Protein 1EI8 (pdb70)

Secondary structure (DSSP, 8-state):
--------------------/--------------------/------------------/--------------------/--------------------/--------------------

Sequence (118 aa):
PGPGPGPGPGPGPGPGPGPGPGPGPGPGPGPGPGPGPGPGPGPGPGPGPGPGPGPGPGPGPGPGPGPGPGPGPGPGPGPGPGPGPGPGPGPGPGPGPGPGPGPGPGPGPGPGPGPGPG

Solve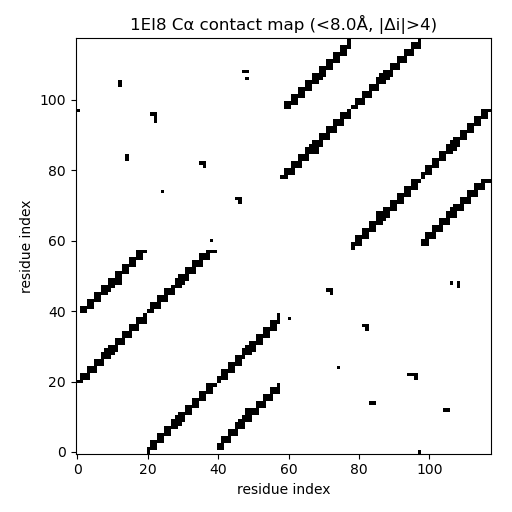nt-accessible surface area: 8769 Å² total

Radius of gyration: 24.08 Å; Cα contacts (8 Å, |Δi|>4): 364; chains: 6; bounding box: 16×36×84 Å

Foldseek 3Di:
DDDDDDDDDDDDDDDDDDDD/DDDDDDDDDDDDDDDDDDDD/DDDDDDDDDDDDDDDDDD/DDDDDDDDDDDDDDDDDDDD/DDDDDDDDDDDDDDDDDDDD/DDDDDDDDDDDDDDDDDDDD

Organism: Drosophila melanogaster (NCBI:txid7227)

B-factor: mean 15.33, std 8.38, range [2.0, 56.34]

Structure (mmCIF, N/CA/C/O backbone):
data_1EI8
#
_entry.id   1EI8
#
_cell.length_a   14.150
_cell.length_b   23.770
_cell.length_c   82.210
_cell.angle_alpha   85.86
_cell.angle_beta   85.54
_cell.angle_gamma   84.34
#
_symmetry.space_group_name_H-M   'P 1'
#
loop_
_entity.id
_entity.type
_entity.pdbx_description
1 polymer 'COLLAGEN-LIKE PEPTIDE (PRO-HYP-GLY)4-PG-(PRO-HYP-GLY)5'
2 water water
#
loop_
_atom_site.group_PDB
_atom_site.id
_atom_site.type_symbol
_atom_site.label_atom_id
_atom_site.label_alt_id
_atom_site.label_comp_id
_atom_site.label_asym_id
_atom_site.label_entity_id
_atom_site.label_seq_id
_atom_site.pdbx_PDB_ins_code
_atom_site.Cartn_x
_atom_site.Cartn_y
_atom_site.Cartn_z
_atom_site.occupancy
_atom_site.B_iso_or_equiv
_atom_site.auth_seq_id
_atom_site.auth_comp_id
_atom_site.auth_asym_id
_atom_site.auth_atom_id
_atom_site.pdbx_PDB_model_num
ATOM 1 N N . PRO A 1 1 ? 4.571 8.743 -40.342 1.00 26.09 1 PRO A N 1
ATOM 2 C CA . PRO A 1 1 ? 5.425 8.265 -39.224 1.00 25.10 1 PRO A CA 1
ATOM 3 C C . PRO A 1 1 ? 4.665 8.174 -37.899 1.00 23.94 1 PRO A C 1
ATOM 4 O O . PRO A 1 1 ? 3.712 8.918 -37.669 1.00 23.87 1 PRO A O 1
ATOM 16 N N . GLY A 1 3 ? 3.609 8.849 -34.231 1.00 17.79 3 GLY A N 1
ATOM 17 C CA . GLY A 1 3 ? 3.759 9.992 -33.352 1.00 14.73 3 GLY A CA 1
ATOM 18 C C . GLY A 1 3 ? 4.671 9.619 -32.199 1.00 12.71 3 GLY A C 1
ATOM 19 O O . GLY A 1 3 ? 5.182 8.506 -32.153 1.00 11.57 3 GLY A O 1
ATOM 20 N N . PRO A 1 4 ? 4.889 10.522 -31.243 1.00 12.89 4 PRO A N 1
ATOM 21 C CA . PRO A 1 4 ? 5.763 10.242 -30.097 1.00 11.79 4 PRO A CA 1
ATOM 22 C C . PRO A 1 4 ? 5.092 9.365 -29.036 1.00 11.11 4 PRO A C 1
ATOM 23 O O . PRO A 1 4 ? 3.877 9.212 -29.039 1.00 12.18 4 PRO A O 1
ATOM 35 N N . GLY A 1 6 ? 3.405 8.231 -25.577 1.00 9.16 6 GLY A N 1
ATOM 36 C CA . GLY A 1 6 ? 2.534 9.046 -24.751 1.00 9.25 6 GLY A CA 1
ATOM 37 C C . GLY A 1 6 ? 3.166 9.285 -23.398 1.00 9.42 6 GLY A C 1
ATOM 38 O O . GLY A 1 6 ? 4.196 8.696 -23.095 1.00 10.64 6 GLY A O 1
ATOM 39 N N . PRO A 1 7 ? 2.578 10.148 -22.559 1.00 10.59 7 PRO A N 1
ATOM 40 C CA . PRO A 1 7 ? 3.142 10.418 -21.233 1.00 10.71 7 PRO A CA 1
ATOM 41 C C . PRO A 1 7 ? 2.998 9.258 -20.241 1.00 11.07 7 PRO A C 1
ATOM 42 O O . PRO A 1 7 ? 2.253 8.307 -20.477 1.00 11.65 7 PRO A O 1
ATOM 54 N N . GLY A 1 9 ? 1.876 6.957 -17.194 1.00 7.36 9 GLY A N 1
ATOM 55 C CA . GLY A 1 9 ? 0.546 6.750 -16.649 1.00 6.62 9 GLY A CA 1
ATOM 56 C C . GLY A 1 9 ? 0.361 7.321 -15.254 1.00 6.83 9 GLY A C 1
ATOM 57 O O . GLY A 1 9 ? 1.255 7.980 -14.738 1.00 5.73 9 GLY A O 1
ATOM 58 N N . PRO A 1 10 ? -0.809 7.102 -14.621 1.00 8.56 10 PRO A N 1
ATOM 59 C CA . PRO A 1 10 ? -1.061 7.620 -13.272 1.00 8.19 10 PRO A CA 1
ATOM 60 C C . PRO A 1 10 ? -0.395 6.815 -12.163 1.00 9.43 10 PRO A C 1
ATOM 61 O O . PRO A 1 10 ? -0.019 5.654 -12.353 1.00 6.31 10 PRO A O 1
ATOM 73 N N . GLY A 1 12 ? 0.328 4.391 -9.288 1.00 12.13 12 GLY A N 1
ATOM 74 C CA . GLY A 1 12 ? -0.303 3.109 -9.070 1.00 11.44 12 GLY A CA 1
ATOM 75 C C . GLY A 1 12 ? -1.263 3.050 -7.905 1.00 13.34 12 GLY A C 1
ATOM 76 O O . GLY A 1 12 ? -1.265 3.923 -7.030 1.00 13.60 12 GLY A O 1
ATOM 77 N N . PRO A 1 13 ? -2.114 2.017 -7.870 1.00 14.20 13 PRO A N 1
ATOM 78 C CA . PRO A 1 13 ? -3.057 1.918 -6.761 1.00 15.69 13 PRO A CA 1
ATOM 79 C C . PRO A 1 13 ? -2.302 1.876 -5.425 1.00 16.66 13 PRO A C 1
ATOM 80 O O . PRO A 1 13 ? -2.042 2.925 -4.833 1.00 20.29 13 PRO A O 1
ATOM 84 N N . GLY A 1 14 ? -1.932 0.686 -4.962 1.00 15.35 14 GLY A N 1
ATOM 85 C CA . GLY A 1 14 ? -1.204 0.587 -3.706 1.00 11.89 14 GLY A CA 1
ATOM 86 C C . GLY A 1 14 ? -2.130 0.294 -2.546 1.00 10.39 14 GLY A C 1
ATOM 87 O O . GLY A 1 14 ? -2.853 1.180 -2.100 1.00 9.81 14 GLY A O 1
ATOM 88 N N . PRO A 1 15 ? -2.116 -0.940 -2.022 1.00 9.69 15 PRO A N 1
ATOM 89 C CA . PRO A 1 15 ? -2.961 -1.371 -0.906 1.00 9.39 15 PRO A CA 1
ATOM 90 C C . PRO A 1 15 ? -2.432 -0.915 0.450 1.00 10.24 15 PRO A C 1
ATOM 91 O O . PRO A 1 15 ? -1.305 -0.416 0.550 1.00 7.59 15 PRO A O 1
ATOM 103 N N . GLY A 1 17 ? -0.827 -0.976 4.187 1.00 13.11 17 GLY A N 1
ATOM 104 C CA . GLY A 1 17 ? 0.347 -1.705 4.633 1.00 11.52 17 GLY A CA 1
ATOM 105 C C . GLY A 1 17 ? -0.066 -2.792 5.609 1.00 10.72 17 GLY A C 1
ATOM 106 O O . GLY A 1 17 ? -1.249 -2.945 5.873 1.00 10.23 17 GLY A O 1
ATOM 107 N N . PRO A 1 18 ? 0.883 -3.566 6.160 1.00 9.79 18 PRO A N 1
ATOM 108 C CA . PRO A 1 18 ? 0.527 -4.625 7.108 1.00 6.87 18 PRO A CA 1
ATOM 109 C C . PRO A 1 18 ? 0.098 -4.054 8.455 1.00 6.24 18 PRO A C 1
ATOM 110 O O . PRO A 1 18 ? 0.364 -2.895 8.753 1.00 7.12 18 PRO A O 1
ATOM 122 N N . GLY A 1 20 ? -0.196 -3.148 12.462 1.00 6.13 20 GLY A N 1
ATOM 123 C CA . GLY A 1 20 ? 0.840 -2.672 13.353 1.00 6.42 20 GLY A CA 1
ATOM 124 C C . GLY A 1 20 ? 1.293 -3.779 14.279 1.00 7.19 20 GLY A C 1
ATOM 125 O O . GLY A 1 20 ? 0.713 -4.875 14.273 1.00 8.52 20 GLY A O 1
ATOM 126 N N . PRO A 1 21 ? 2.326 -3.533 15.091 1.00 6.40 21 PRO A N 1
ATOM 127 C CA . PRO A 1 21 ? 2.797 -4.575 16.004 1.00 7.29 21 PRO A CA 1
ATOM 128 C C . PRO A 1 21 ? 1.906 -4.645 17.236 1.00 4.72 21 PRO A C 1
ATOM 129 O O . PRO A 1 21 ? 1.068 -3.773 17.457 1.00 3.69 21 PRO A O 1
ATOM 141 N N . GLY A 1 23 ? 0.605 -4.205 20.974 1.00 8.62 23 GLY A N 1
ATOM 142 C CA . GLY A 1 23 ? 0.853 -3.081 21.864 1.00 7.51 23 GLY A CA 1
ATOM 143 C C . GLY A 1 23 ? 1.698 -3.420 23.081 1.00 6.80 23 GLY A C 1
ATOM 144 O O . GLY A 1 23 ? 2.224 -4.528 23.193 1.00 4.62 23 GLY A O 1
ATOM 145 N N . PRO A 1 24 ? 1.851 -2.475 24.017 1.00 7.12 24 PRO A N 1
ATOM 146 C CA . PRO A 1 24 ? 2.649 -2.705 25.228 1.00 9.78 24 PRO A CA 1
ATOM 147 C C . PRO A 1 24 ? 1.947 -3.635 26.216 1.00 11.25 24 PRO A C 1
ATOM 148 O O . PRO A 1 24 ? 0.727 -3.799 26.163 1.00 11.27 24 PRO A O 1
ATOM 160 N N . GLY A 1 26 ? 0.054 -5.112 29.378 1.00 18.02 26 GLY A N 1
ATOM 161 C CA . GLY A 1 26 ? -0.991 -4.454 30.139 1.00 21.83 26 GLY A 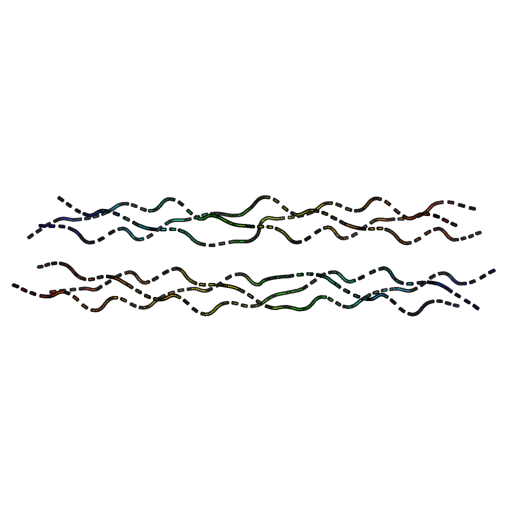CA 1
ATOM 162 C C . GLY A 1 26 ? -0.486 -3.978 31.491 1.00 24.89 26 GLY A C 1
ATOM 163 O O . GLY A 1 26 ? 0.674 -4.213 31.836 1.00 24.80 26 GLY A O 1
ATOM 164 N N . PRO A 1 27 ? -1.329 -3.287 32.276 1.00 27.08 27 PRO A N 1
ATOM 165 C CA . PRO A 1 27 ? -0.918 -2.796 33.596 1.00 28.64 27 PRO A CA 1
ATOM 166 C C . PRO A 1 27 ? -0.799 -3.929 34.607 1.00 30.43 27 PRO A C 1
ATOM 167 O O . PRO A 1 27 ? -1.385 -4.996 34.426 1.00 31.39 27 PRO A O 1
ATOM 179 N N . GLY A 1 29 ? -1.042 -5.543 38.682 1.00 35.68 29 GLY A N 1
ATOM 180 C CA . GLY A 1 29 ? -2.220 -5.892 39.455 1.00 36.38 29 GLY A CA 1
ATOM 181 C C . GLY A 1 29 ? -2.324 -5.093 40.742 1.00 37.07 29 GLY A C 1
ATOM 182 O O . GLY A 1 29 ? -3.311 -4.343 40.901 1.00 37.89 29 GLY A O 1
ATOM 184 N N . PRO B 1 1 ? -0.382 8.311 -37.816 1.00 17.83 31 PRO B N 1
ATOM 185 C CA . PRO B 1 1 ? -0.727 7.276 -36.812 1.00 17.33 31 PRO B CA 1
ATOM 186 C C . PRO B 1 1 ? -0.166 7.651 -35.433 1.00 16.45 31 PRO B C 1
ATOM 187 O O . PRO B 1 1 ? 0.970 8.114 -35.319 1.00 15.64 31 PRO B O 1
ATOM 199 N N . GLY B 1 3 ? 1.476 7.563 -31.640 1.00 13.35 33 GLY B N 1
ATOM 200 C CA . GLY B 1 3 ? 2.676 6.894 -31.162 1.00 11.57 33 GLY B CA 1
ATOM 201 C C . GLY B 1 3 ? 2.287 5.811 -30.175 1.00 10.18 33 GLY B C 1
ATOM 202 O O . GLY B 1 3 ? 1.114 5.687 -29.869 1.00 9.01 33 GLY B O 1
ATOM 203 N N . PRO B 1 4 ? 3.237 5.019 -29.654 1.00 10.44 34 PRO B N 1
ATOM 204 C CA . PRO B 1 4 ? 2.961 3.941 -28.693 1.00 8.68 34 PRO B CA 1
ATOM 205 C C . PRO B 1 4 ? 2.453 4.447 -27.346 1.00 7.62 34 PRO B C 1
ATOM 206 O O . PRO B 1 4 ? 2.600 5.626 -27.035 1.00 8.66 34 PRO B O 1
ATOM 218 N N . GLY B 1 6 ? 2.210 5.198 -23.319 1.00 9.09 36 GLY B N 1
ATOM 219 C CA . GLY B 1 6 ? 3.271 5.666 -22.443 1.00 10.18 36 GLY B CA 1
ATOM 220 C C . GLY B 1 6 ? 3.787 4.577 -21.521 1.00 10.99 36 GLY B C 1
ATOM 221 O O . GLY B 1 6 ? 3.260 3.459 -21.514 1.00 12.56 36 GLY B O 1
ATOM 222 N N . PRO B 1 7 ? 4.821 4.866 -20.717 1.00 11.32 37 PRO B N 1
ATOM 223 C CA . PRO B 1 7 ? 5.345 3.840 -19.815 1.00 9.75 37 PRO B CA 1
ATOM 224 C C . PRO B 1 7 ? 4.450 3.767 -18.589 1.00 7.28 37 PRO B C 1
ATOM 225 O O . PRO B 1 7 ? 3.619 4.641 -18.386 1.00 5.96 37 PRO B O 1
ATOM 237 N N . GLY B 1 9 ? 3.084 4.127 -14.833 1.00 6.46 39 GLY B N 1
ATOM 238 C CA . GLY B 1 9 ? 3.254 5.281 -13.963 1.00 4.35 39 GLY B CA 1
ATOM 239 C C . GLY B 1 9 ? 4.131 5.027 -12.751 1.00 4.95 39 GLY B C 1
ATOM 240 O O . GLY B 1 9 ? 4.650 3.932 -12.587 1.00 2.39 39 GLY B O 1
ATOM 241 N N . PRO B 1 10 ? 4.322 6.031 -11.887 1.00 3.33 40 PRO B N 1
ATOM 242 C CA . PRO B 1 10 ? 5.148 5.897 -10.686 1.00 6.49 40 PRO B CA 1
ATOM 243 C C . PRO B 1 10 ? 4.456 5.033 -9.644 1.00 8.57 40 PRO B C 1
ATOM 244 O O . PRO B 1 10 ? 3.229 4.973 -9.610 1.00 6.75 40 PRO B O 1
ATOM 256 N N . GLY B 1 12 ? 2.570 3.707 -6.511 1.00 12.32 42 GLY B N 1
ATOM 257 C CA . GLY B 1 12 ? 1.562 4.401 -5.725 1.00 14.52 42 GLY B CA 1
ATOM 258 C C . GLY B 1 12 ? 1.482 3.828 -4.315 1.00 15.85 42 GLY B C 1
ATOM 259 O O . GLY B 1 12 ? 0.581 3.047 -4.015 1.00 17.61 42 GLY B O 1
ATOM 260 N N . PRO B 1 13 ? 2.409 4.194 -3.416 1.00 16.16 43 PRO B N 1
ATOM 261 C CA . PRO B 1 13 ? 2.339 3.641 -2.058 1.00 15.24 43 PRO B CA 1
ATOM 262 C C . PRO B 1 13 ? 0.979 3.836 -1.392 1.00 14.85 43 PRO B C 1
ATOM 263 O O . PRO B 1 13 ? 0.403 4.926 -1.423 1.00 15.68 43 PRO B O 1
ATOM 267 N N . GLY B 1 14 ? 0.470 2.766 -0.791 1.00 15.54 44 GLY B N 1
ATOM 268 C CA . GLY B 1 14 ? -0.824 2.821 -0.136 1.00 13.79 44 GLY B CA 1
ATOM 269 C C . GLY B 1 14 ? -0.829 3.539 1.196 1.00 14.17 44 GLY B C 1
ATOM 270 O O . GLY B 1 14 ? 0.154 4.187 1.567 1.00 13.83 44 GLY B O 1
ATOM 271 N N . PRO B 1 15 ? -1.945 3.452 1.943 1.00 14.29 45 PRO B N 1
ATOM 272 C CA . PRO B 1 15 ? -2.043 4.110 3.245 1.00 14.28 45 PRO B CA 1
ATOM 273 C C . PRO B 1 15 ? -1.523 3.205 4.346 1.00 13.02 45 PRO B C 1
ATOM 274 O O . PRO B 1 15 ? -1.273 2.015 4.123 1.00 12.27 45 PRO B O 1
ATOM 286 N N . GLY B 1 17 ? -1.356 0.683 7.338 1.00 9.26 47 GLY B N 1
ATOM 287 C CA . GLY B 1 17 ? -2.227 -0.444 7.615 1.00 6.86 47 GLY B CA 1
ATOM 288 C C . GLY B 1 17 ? -2.954 -0.291 8.949 1.00 6.39 47 GLY B C 1
ATOM 289 O O . GLY B 1 17 ? -2.834 0.743 9.607 1.00 4.00 47 GLY B O 1
ATOM 290 N N . PRO B 1 18 ? -3.718 -1.311 9.372 1.00 6.40 48 PRO B N 1
ATOM 291 C CA . PRO B 1 18 ? -4.482 -1.325 10.622 1.00 6.56 48 PRO B CA 1
ATOM 292 C C . PRO B 1 18 ? -3.613 -1.322 11.883 1.00 8.44 48 PRO B C 1
ATOM 293 O O . PRO B 1 18 ? -2.523 -1.888 11.886 1.00 8.89 48 PRO B O 1
ATOM 305 N N . GLY B 1 20 ? -1.944 -2.276 15.389 1.00 6.79 50 GLY B N 1
ATOM 306 C CA . GLY B 1 20 ? -1.583 -3.616 15.803 1.00 7.17 50 GLY B CA 1
ATOM 307 C C . GLY B 1 20 ? -2.584 -4.123 16.830 1.00 7.48 50 GLY B C 1
ATOM 308 O O . GLY B 1 20 ? -3.393 -3.347 17.337 1.00 7.91 50 GLY B O 1
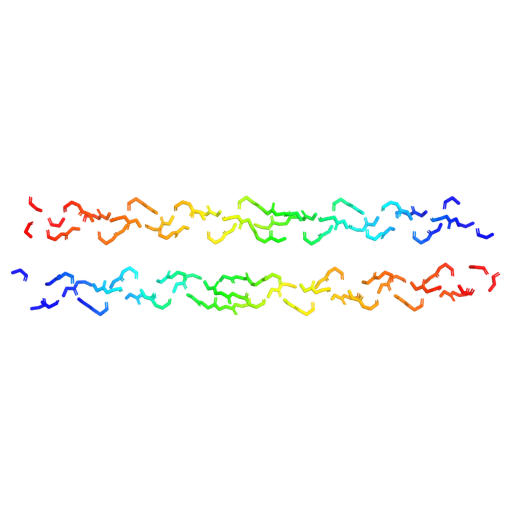ATOM 309 N N . PRO B 1 21 ? -2.569 -5.426 17.145 1.00 7.70 51 PRO B N 1
ATOM 310 C CA . PRO B 1 21 ? -3.485 -6.024 18.124 1.00 8.15 51 PRO B CA 1
ATOM 311 C C . PRO B 1 21 ? -3.121 -5.541 19.525 1.00 9.16 51 PRO B C 1
ATOM 312 O O . PRO B 1 21 ? -2.108 -4.864 19.699 1.00 8.76 51 PRO B O 1
ATOM 324 N N . GLY B 1 23 ? -1.574 -5.469 23.194 1.00 10.54 53 GLY B N 1
ATOM 325 C CA . GLY B 1 23 ? -0.342 -6.084 23.667 1.00 9.44 53 GLY B CA 1
ATOM 326 C C . GLY B 1 23 ? -0.629 -7.191 24.667 1.00 11.95 53 GLY B C 1
ATOM 327 O O . GLY B 1 23 ? -1.788 -7.490 24.939 1.00 10.98 53 GLY B O 1
ATOM 328 N N . PRO B 1 24 ? 0.410 -7.826 25.234 1.00 12.65 54 PRO B N 1
ATOM 329 C CA . PRO B 1 24 ? 0.220 -8.902 26.208 1.00 12.18 54 PRO B CA 1
ATOM 330 C C . PRO B 1 24 ? -0.383 -8.364 27.509 1.00 11.16 54 PRO B C 1
ATOM 331 O O . PRO B 1 24 ? -0.257 -7.180 27.815 1.00 10.90 54 PRO B O 1
ATOM 343 N N . GLY B 1 26 ? -0.823 -7.587 31.474 1.00 14.30 56 GLY B N 1
ATOM 344 C CA . GLY B 1 26 ? 0.095 -7.284 32.557 1.00 18.58 56 GLY B CA 1
ATOM 345 C C . GLY B 1 26 ? 0.565 -8.435 33.429 1.00 20.67 56 GLY B C 1
ATOM 346 O O . GLY B 1 26 ? 0.085 -9.559 33.306 1.00 21.11 56 GLY B O 1
ATOM 347 N N . PRO B 1 27 ? 1.527 -8.173 34.330 1.00 24.07 57 PRO B N 1
ATOM 348 C CA . PRO B 1 27 ? 2.075 -9.181 35.241 1.00 25.69 57 PRO B CA 1
ATOM 349 C C . PRO B 1 27 ? 1.145 -9.355 36.440 1.00 27.18 57 PRO B C 1
ATOM 350 O O . PRO B 1 27 ? 0.427 -8.429 36.804 1.00 27.17 57 PRO B O 1
ATOM 362 N N . GLY B 1 29 ? 1.907 -9.579 39.522 1.00 34.88 59 GLY B N 1
ATOM 363 C CA . GLY B 1 29 ? 2.349 -8.660 40.552 1.00 36.32 59 GLY B CA 1
ATOM 364 C C . GLY B 1 29 ? 2.001 -7.244 40.142 1.00 37.10 59 GLY B C 1
ATOM 365 O O . GLY B 1 29 ? 2.903 -6.515 39.669 1.00 37.03 59 GLY B O 1
ATOM 367 N N . PRO C 1 1 ? 0.435 11.819 -33.907 1.00 19.02 61 PRO C N 1
ATOM 368 C CA . PRO C 1 1 ? 0.125 12.473 -32.613 1.00 17.79 61 PRO C CA 1
ATOM 369 C C . PRO C 1 1 ? 0.575 11.588 -31.460 1.00 16.83 61 PRO C C 1
ATOM 370 O O . PRO C 1 1 ? 0.695 10.373 -31.616 1.00 15.20 61 PRO C O 1
ATOM 382 N N . GLY C 1 3 ? 0.871 9.112 -28.473 1.00 13.08 63 GLY C N 1
ATOM 383 C CA . GLY C 1 3 ? 0.055 7.952 -28.163 1.00 11.31 63 GLY C CA 1
ATOM 384 C C . GLY C 1 3 ? -0.643 8.110 -26.821 1.00 9.33 63 GLY C C 1
ATOM 385 O O . GLY C 1 3 ? -0.477 9.128 -26.161 1.00 8.69 63 GLY C O 1
ATOM 386 N N . PRO C 1 4 ? -1.437 7.117 -26.392 1.00 7.92 64 PRO C N 1
ATOM 387 C CA . PRO C 1 4 ? -2.169 7.143 -25.122 1.00 7.85 64 PRO C CA 1
ATOM 388 C C . PRO C 1 4 ? -1.245 7.127 -23.897 1.00 8.42 64 PRO C C 1
ATOM 389 O O . PRO C 1 4 ? -0.143 6.598 -23.966 1.00 9.87 64 PRO C O 1
ATOM 401 N N . GLY C 1 6 ? 0.489 6.099 -20.376 1.00 8.74 66 GLY C N 1
ATOM 402 C CA . GLY C 1 6 ? 0.841 4.757 -19.955 1.00 8.18 66 GLY C CA 1
ATOM 403 C C . GLY C 1 6 ? -0.176 4.265 -18.943 1.00 9.04 66 GLY C C 1
ATOM 404 O O . GLY C 1 6 ? -1.000 5.052 -18.480 1.00 9.82 66 GLY C O 1
ATOM 405 N N . PRO C 1 7 ? -0.163 2.971 -18.589 1.00 8.67 67 PRO C N 1
ATOM 406 C CA . PRO C 1 7 ? -1.11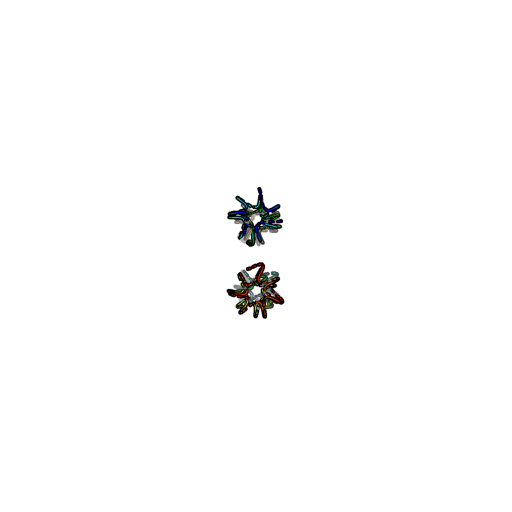1 2.414 -17.613 1.00 8.67 67 PRO C CA 1
ATOM 407 C C . PRO C 1 7 ? -0.733 2.841 -16.186 1.00 9.27 67 PRO C C 1
ATOM 408 O O . PRO C 1 7 ? 0.248 3.557 -16.002 1.00 9.41 67 PRO C O 1
ATOM 420 N N . GLY C 1 9 ? 0.942 2.924 -12.576 1.00 10.34 69 GLY C N 1
ATOM 421 C CA . GLY C 1 9 ? 2.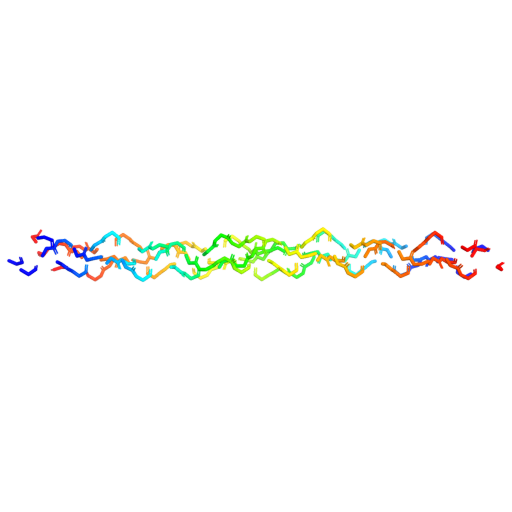205 2.382 -12.108 1.00 10.43 69 GLY C CA 1
ATOM 422 C C . GLY C 1 9 ? 2.019 1.299 -11.059 1.00 11.07 69 GLY C C 1
ATOM 423 O O . GLY C 1 9 ? 0.893 0.900 -10.785 1.00 9.22 69 GLY C O 1
ATOM 424 N N . PRO C 1 10 ? 3.115 0.805 -10.450 1.00 12.32 70 PRO C N 1
ATOM 425 C CA . PRO C 1 10 ? 3.075 -0.243 -9.422 1.00 12.37 70 PRO C CA 1
ATOM 426 C C . PRO C 1 10 ? 2.327 0.169 -8.149 1.00 12.98 70 PRO C C 1
ATOM 427 O O . PRO C 1 10 ? 2.279 1.343 -7.807 1.00 13.43 70 PRO C O 1
ATOM 439 N N . GLY C 1 12 ? 2.778 -0.352 -4.555 1.00 13.98 72 GLY C N 1
ATOM 440 C CA . GLY C 1 12 ? 3.532 -0.796 -3.393 1.00 13.37 72 GLY C CA 1
ATOM 441 C C . GLY C 1 12 ? 2.727 -0.694 -2.104 1.00 12.22 72 GLY C C 1
ATOM 442 O O . GLY C 1 12 ? 1.986 0.269 -1.927 1.00 12.71 72 GLY C O 1
ATOM 443 N N . PRO C 1 13 ? 2.826 -1.673 -1.192 1.00 11.88 73 PRO C N 1
ATOM 444 C CA . PRO C 1 13 ? 2.067 -1.596 0.061 1.00 10.88 73 PRO C CA 1
ATOM 445 C C . PRO C 1 13 ? 2.335 -0.333 0.877 1.00 10.34 73 PRO C C 1
ATOM 446 O O . PRO C 1 13 ? 3.441 0.207 0.854 1.00 8.48 73 PRO C O 1
ATOM 450 N N . GLY C 1 14 ? 1.309 0.135 1.591 1.00 8.34 74 GLY C N 1
ATOM 451 C CA . GLY C 1 14 ? 1.453 1.328 2.401 1.00 7.56 74 GLY C CA 1
ATOM 452 C C . GLY C 1 14 ? 2.307 1.016 3.614 1.00 7.78 74 GLY C C 1
ATOM 453 O O . GLY C 1 14 ? 2.772 -0.112 3.757 1.00 8.51 74 GLY C O 1
ATOM 454 N N . PRO C 1 15 ? 2.533 1.996 4.503 1.00 7.85 75 PRO C N 1
ATOM 455 C CA . PRO C 1 15 ? 3.334 1.866 5.730 1.00 7.78 75 PRO C CA 1
ATOM 456 C C . PRO C 1 15 ? 2.691 0.986 6.802 1.00 8.90 75 PRO C C 1
ATOM 457 O O . PRO C 1 15 ? 1.464 0.868 6.871 1.00 9.19 75 PRO C O 1
ATOM 469 N N . GLY C 1 17 ? 1.019 -0.279 10.174 1.00 5.45 77 GLY C N 1
ATOM 470 C CA . GLY C 1 17 ? 0.126 0.486 11.018 1.00 5.42 77 GLY C CA 1
ATOM 471 C C . GLY C 1 17 ? 0.778 0.722 12.366 1.00 6.15 77 GLY C C 1
ATOM 472 O O . GLY C 1 17 ? 1.777 0.079 12.680 1.00 5.66 77 GLY C O 1
ATOM 473 N N . PRO C 1 18 ? 0.239 1.642 13.183 1.00 8.36 78 PRO C N 1
ATOM 474 C CA . PRO C 1 18 ? 0.769 1.969 14.515 1.00 9.25 78 PRO C CA 1
ATOM 475 C C . PRO C 1 18 ? 0.685 0.837 15.530 1.00 10.63 78 PRO C C 1
ATOM 476 O O . PRO C 1 18 ? -0.020 -0.145 15.321 1.00 12.12 78 PRO C O 1
ATOM 488 N N . GLY C 1 20 ? -0.394 -1.488 18.550 1.00 9.81 80 GLY C N 1
ATOM 489 C CA . GLY C 1 20 ? -1.701 -1.734 19.125 1.00 9.88 80 GLY C CA 1
ATOM 490 C C . GLY C 1 20 ? -1.846 -1.157 20.520 1.00 11.40 80 GLY C C 1
ATOM 491 O O . GLY C 1 20 ? -0.889 -0.612 21.077 1.00 10.34 80 GLY C O 1
ATOM 492 N N . PRO C 1 21 ? -3.043 -1.263 21.120 1.00 12.23 81 PRO C N 1
ATOM 493 C CA . PRO C 1 21 ? -3.283 -0.737 22.463 1.00 11.99 81 PRO C CA 1
ATOM 494 C C . PRO C 1 21 ? -2.677 -1.602 23.561 1.00 12.57 81 PRO C C 1
ATOM 495 O O . PRO C 1 21 ? -2.271 -2.746 23.319 1.00 10.98 81 PRO C O 1
ATOM 507 N N . GLY C 1 23 ? -2.116 -4.107 26.619 1.00 12.06 83 GLY C N 1
ATOM 508 C CA . GLY C 1 23 ? -2.747 -5.393 26.840 1.00 14.43 83 GLY C CA 1
ATOM 509 C C . GLY C 1 23 ? -3.718 -5.351 28.004 1.00 15.36 83 GLY C C 1
ATOM 510 O O . GLY C 1 23 ? -3.744 -4.376 28.755 1.00 14.03 83 GLY C O 1
ATOM 511 N N . PRO C 1 24 ? -4.544 -6.392 28.178 1.00 16.82 84 PRO C N 1
ATOM 512 C CA . PRO C 1 24 ? -5.498 -6.393 29.287 1.00 19.34 84 PRO C CA 1
ATOM 513 C C . PRO C 1 24 ? -4.801 -6.515 30.638 1.00 21.37 84 PRO C C 1
ATOM 514 O O . PRO C 1 24 ? -3.743 -7.130 30.741 1.00 21.82 84 PRO C O 1
ATOM 526 N N . GLY C 1 26 ? -3.404 -7.348 34.445 1.00 22.70 86 GLY C N 1
ATOM 527 C CA . GLY C 1 26 ? -2.889 -8.597 34.970 1.00 22.72 86 GLY C CA 1
ATOM 528 C C . GLY C 1 26 ? -3.468 -8.887 36.342 1.00 22.15 86 GLY C C 1
ATOM 529 O O . GLY C 1 26 ? -3.943 -7.977 37.023 1.00 22.39 86 GLY C O 1
ATOM 530 N N . PRO D 1 1 ? 1.220 -17.491 41.520 1.00 19.13 91 PRO D N 1
ATOM 531 C CA . PRO D 1 1 ? 0.564 -17.028 40.286 1.00 19.44 91 PRO D CA 1
ATOM 532 C C . PRO D 1 1 ? 1.289 -17.539 39.044 1.00 19.93 91 PRO D C 1
ATOM 533 O O . PRO D 1 1 ? 2.418 -18.030 39.130 1.00 19.15 91 PRO D O 1
ATOM 545 N N . GLY D 1 3 ? 3.181 -17.574 35.214 1.00 18.49 93 GLY D N 1
ATOM 546 C CA . GLY D 1 3 ? 4.364 -16.876 34.740 1.00 15.75 93 GLY D CA 1
ATOM 547 C C . GLY D 1 3 ? 4.121 -15.745 33.759 1.00 14.37 93 GLY D C 1
ATOM 548 O O . GLY D 1 3 ? 2.982 -15.470 33.391 1.00 13.79 93 GLY D O 1
ATOM 549 N N . PRO D 1 4 ? 5.189 -15.052 33.328 1.00 14.78 94 PRO D N 1
ATOM 550 C CA . PRO D 1 4 ? 5.030 -13.951 32.381 1.00 13.50 94 PRO D CA 1
ATOM 551 C C . PRO D 1 4 ? 4.584 -14.500 31.038 1.00 12.47 94 PRO D C 1
ATOM 552 O O . PRO D 1 4 ? 4.729 -15.692 30.780 1.00 11.61 94 PRO D O 1
ATOM 564 N N . GLY D 1 6 ? 4.612 -15.313 27.037 1.00 10.48 96 GLY D N 1
ATOM 565 C CA . GLY D 1 6 ? 5.771 -15.783 26.293 1.00 8.77 96 GLY D CA 1
ATOM 566 C C . GLY D 1 6 ? 6.294 -14.729 25.325 1.00 8.00 96 GLY D C 1
ATOM 567 O O . GLY D 1 6 ? 5.743 -13.632 25.261 1.00 6.17 96 GLY D O 1
ATOM 568 N N . PRO D 1 7 ? 7.363 -15.019 24.561 1.00 7.92 97 PRO D N 1
ATOM 569 C CA . PRO D 1 7 ? 7.903 -14.039 23.610 1.00 8.63 97 PRO D CA 1
ATOM 570 C C . PRO D 1 7 ? 7.007 -13.949 22.384 1.00 9.39 97 PRO D C 1
ATOM 571 O O . PRO D 1 7 ? 6.175 -14.835 22.170 1.00 7.44 97 PRO D O 1
ATOM 583 N N . GLY D 1 9 ? 5.581 -14.228 18.614 1.00 6.33 99 GLY D N 1
ATOM 584 C CA . GLY D 1 9 ? 5.697 -15.350 17.704 1.00 3.98 99 GLY D CA 1
ATOM 585 C C . GLY D 1 9 ? 6.610 -15.050 16.529 1.00 4.35 99 GLY D C 1
ATOM 586 O O . GLY D 1 9 ? 7.114 -13.940 16.422 1.00 2.00 99 GLY D O 1
ATOM 587 N N . PRO D 1 10 ? 6.828 -16.019 15.625 1.00 5.77 100 PRO D N 1
ATOM 588 C CA . PRO D 1 10 ? 7.687 -15.867 14.447 1.00 7.84 100 PRO D CA 1
ATOM 589 C C . PRO D 1 10 ? 7.095 -14.952 13.385 1.00 9.46 100 PRO D C 1
ATOM 590 O O . PRO D 1 10 ? 5.884 -14.789 13.309 1.00 11.19 100 PRO D O 1
ATOM 602 N N . GLY D 1 12 ? 5.315 -13.558 10.284 1.00 14.49 102 GLY D N 1
ATOM 603 C CA . GLY D 1 12 ? 4.275 -14.218 9.512 1.00 17.52 102 GLY D CA 1
ATOM 604 C C . GLY D 1 12 ? 4.753 -14.804 8.199 1.00 19.35 102 GLY D C 1
ATOM 605 O O . GLY D 1 12 ? 5.951 -14.857 7.943 1.00 21.27 102 GLY D O 1
ATOM 606 N N . PRO D 1 13 ? 3.837 -15.269 7.341 1.00 20.74 103 PRO D N 1
ATOM 607 C CA . PRO D 1 13 ? 4.259 -15.841 6.061 1.00 21.23 103 PRO D CA 1
ATOM 608 C C . PRO D 1 13 ? 4.675 -14.747 5.089 1.00 22.25 103 PRO D C 1
ATOM 609 O O . PRO D 1 13 ? 4.137 -13.643 5.121 1.00 23.77 103 PRO D O 1
ATOM 613 N N . GLY D 1 14 ? 5.647 -15.050 4.236 1.00 21.91 104 GLY D N 1
ATOM 614 C CA . GLY D 1 14 ? 6.102 -14.066 3.276 1.00 22.26 104 GLY D CA 1
ATOM 615 C C . GLY D 1 14 ? 5.689 -14.422 1.863 1.00 22.13 104 GLY D C 1
ATOM 616 O O . GLY D 1 14 ? 6.462 -15.039 1.137 1.00 23.77 104 GLY D O 1
ATOM 617 N N . PRO D 1 15 ? 4.465 -14.067 1.444 1.00 21.69 105 PRO D N 1
ATOM 618 C CA . PRO D 1 15 ? 4.022 -14.385 0.082 1.00 21.05 105 PRO D CA 1
ATOM 619 C C . PRO D 1 15 ? 4.655 -13.446 -0.947 1.00 18.69 105 PRO D C 1
ATOM 620 O O . PRO D 1 15 ? 4.770 -12.242 -0.711 1.00 18.18 105 PRO D O 1
ATOM 632 N N . GLY D 1 17 ? 5.362 -10.917 -3.896 1.00 14.22 107 GLY D N 1
ATOM 633 C CA . GLY D 1 17 ? 4.568 -9.782 -4.315 1.00 13.68 107 GLY D CA 1
ATOM 634 C C . GLY D 1 17 ? 3.873 -10.003 -5.643 1.00 12.55 107 GLY D C 1
ATOM 635 O O . GLY D 1 17 ? 4.020 -11.050 -6.274 1.00 12.29 107 GLY D O 1
ATOM 636 N N . PRO D 1 18 ? 3.075 -9.028 -6.083 1.00 12.06 108 PRO D N 1
ATOM 637 C CA . PRO D 1 18 ? 2.383 -9.185 -7.360 1.00 11.64 108 PRO D CA 1
ATOM 638 C C . PRO D 1 18 ? 3.354 -8.960 -8.526 1.00 11.13 108 PRO D C 1
ATOM 639 O O . PRO D 1 18 ? 4.453 -8.435 -8.338 1.00 10.82 108 PRO D O 1
ATOM 651 N N . GLY D 1 20 ? 5.201 -7.463 -11.900 1.00 7.84 110 GLY D N 1
ATOM 652 C CA . GLY D 1 20 ? 5.563 -6.092 -12.180 1.00 7.24 110 GLY D CA 1
ATOM 653 C C . GLY D 1 20 ? 4.665 -5.540 -13.266 1.00 5.30 110 GLY D C 1
ATOM 654 O O . GLY D 1 20 ? 3.889 -6.280 -13.853 1.00 6.64 110 GLY D O 1
ATOM 655 N N . PRO D 1 21 ? 4.726 -4.237 -13.539 1.00 5.76 111 PRO D N 1
ATOM 656 C CA . PRO D 1 21 ? 3.861 -3.709 -14.592 1.00 6.22 111 PRO D CA 1
ATOM 657 C C . PRO D 1 21 ? 4.320 -4.217 -15.968 1.00 6.24 111 PRO D C 1
ATOM 658 O O . PRO D 1 21 ? 5.359 -4.878 -16.087 1.00 6.66 111 PRO D O 1
ATOM 670 N N . GLY D 1 23 ? 5.853 -4.463 -19.794 1.00 2.90 113 GLY D N 1
ATOM 671 C CA . GLY D 1 23 ? 7.095 -3.961 -20.351 1.00 7.84 113 GLY D CA 1
ATOM 672 C C . GLY D 1 23 ? 6.884 -2.762 -21.250 1.00 8.73 113 GLY D C 1
ATOM 673 O O . GLY D 1 23 ? 5.757 -2.307 -21.419 1.00 9.52 113 GLY D O 1
ATOM 674 N N . PRO D 1 24 ? 7.953 -2.199 -21.822 1.00 10.91 114 PRO D N 1
ATOM 675 C CA . PRO D 1 24 ? 7.687 -1.048 -22.683 1.00 12.00 114 PRO D CA 1
ATOM 676 C C . PRO D 1 24 ? 7.277 -1.496 -24.080 1.00 10.59 114 PRO D C 1
ATOM 677 O O . PRO D 1 24 ? 7.404 -2.673 -24.424 1.00 12.47 114 PRO D O 1
ATOM 689 N N . GLY D 1 26 ? 7.232 -2.302 -28.025 1.00 12.52 116 GLY D N 1
ATOM 690 C CA . GLY D 1 26 ? 8.298 -2.862 -28.828 1.00 14.23 116 GLY D CA 1
ATOM 691 C C . GLY D 1 26 ? 8.982 -1.817 -29.685 1.00 15.74 116 GLY D C 1
ATOM 692 O O . GLY D 1 26 ? 8.544 -0.668 -29.738 1.00 14.18 116 GLY D O 1
ATOM 693 N N . PRO D 1 27 ? 10.077 -2.183 -30.360 1.00 16.48 117 PRO D N 1
ATOM 694 C CA . PRO D 1 27 ? 10.778 -1.216 -31.205 1.00 17.33 117 PRO D CA 1
ATOM 695 C C . PRO D 1 27 ? 9.921 -0.912 -32.429 1.00 18.21 117 PRO D C 1
ATOM 696 O O . PRO D 1 27 ? 9.045 -1.701 -32.782 1.00 17.84 117 PRO D O 1
ATOM 708 N N . GLY D 1 29 ? 8.469 -0.620 -36.184 1.00 19.73 119 GLY D N 1
ATOM 709 C CA . GLY D 1 29 ? 8.486 -1.669 -37.185 1.00 19.69 119 GLY D CA 1
ATOM 710 C C . GLY D 1 29 ? 9.351 -1.292 -38.374 1.00 22.13 119 GLY D C 1
ATOM 711 O O . GLY D 1 29 ? 9.894 -0.168 -38.379 1.00 21.52 119 GLY D O 1
ATOM 713 N N . PRO E 1 1 ? 2.619 -23.193 37.006 1.00 25.88 121 PRO E N 1
ATOM 714 C CA . PRO E 1 1 ? 1.907 -23.049 35.717 1.00 25.19 121 PRO E CA 1
ATOM 715 C C . PRO E 1 1 ? 2.528 -21.986 34.814 1.00 24.24 121 PRO E C 1
ATOM 716 O O . PRO E 1 1 ? 2.594 -20.808 35.177 1.00 23.77 121 PRO E O 1
ATOM 728 N N . GLY E 1 3 ? 3.184 -19.200 31.878 1.00 14.57 123 GLY E N 1
ATOM 729 C CA . GLY E 1 3 ? 2.354 -18.051 31.574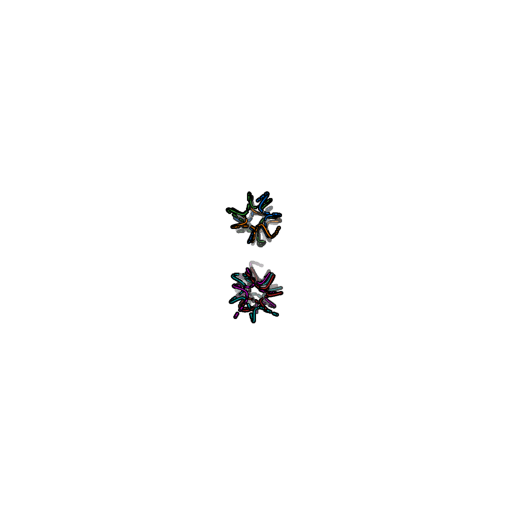 1.00 11.75 123 GLY E CA 1
ATOM 730 C C . GLY E 1 3 ? 1.644 -18.191 30.242 1.00 10.22 123 GLY E C 1
ATOM 731 O O . GLY E 1 3 ? 1.784 -19.209 29.566 1.00 8.57 123 GLY E O 1
ATOM 732 N N . PRO E 1 4 ? 0.858 -17.182 29.842 1.00 10.46 124 PRO E N 1
ATOM 733 C CA . PRO E 1 4 ? 0.123 -17.202 28.570 1.00 9.09 124 PRO E CA 1
ATOM 734 C C . PRO E 1 4 ? 1.054 -17.136 27.362 1.00 11.03 124 PRO E C 1
ATOM 735 O O . PRO E 1 4 ? 2.142 -16.559 27.439 1.00 10.57 124 PRO E O 1
ATOM 747 N N . GLY E 1 6 ? 2.839 -16.002 23.891 1.00 12.30 126 GLY E N 1
ATOM 748 C CA . GLY E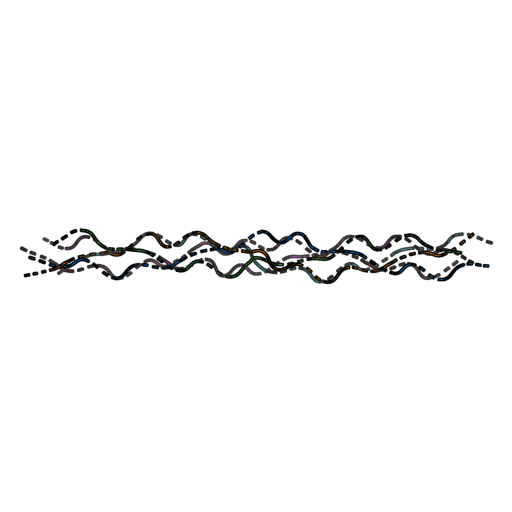 1 6 ? 3.212 -14.632 23.593 1.00 11.22 126 GLY E CA 1
ATOM 749 C C . GLY E 1 6 ? 2.305 -14.072 22.517 1.00 9.53 126 GLY E C 1
ATOM 750 O O . GLY E 1 6 ? 1.563 -14.827 21.901 1.00 10.53 126 GLY E O 1
ATOM 751 N N . PRO E 1 7 ? 2.314 -12.753 22.279 1.00 8.32 127 PRO E N 1
ATOM 752 C CA . PRO E 1 7 ? 1.446 -12.206 21.233 1.00 8.16 127 PRO E CA 1
ATOM 753 C C . PRO E 1 7 ? 1.943 -12.696 19.868 1.00 7.89 127 PRO E C 1
ATOM 754 O O . PRO E 1 7 ? 3.003 -13.319 19.783 1.00 7.08 127 PRO E O 1
ATOM 766 N N . GLY E 1 9 ? 3.427 -12.811 15.924 1.00 7.28 129 GLY E N 1
ATOM 767 C CA . GLY E 1 9 ? 4.675 -12.302 15.384 1.00 10.81 129 GLY E CA 1
ATOM 768 C C . GLY E 1 9 ? 4.546 -11.081 14.492 1.00 12.01 129 GLY E C 1
ATOM 769 O O . GLY E 1 9 ? 3.460 -10.533 14.333 1.00 14.46 129 GLY E O 1
ATOM 770 N N . PRO E 1 10 ? 5.658 -10.611 13.909 1.00 13.75 130 PRO E N 1
ATOM 771 C CA . PRO E 1 10 ? 5.599 -9.436 13.032 1.00 14.00 130 PRO E CA 1
ATOM 772 C C . PRO E 1 10 ? 5.016 -9.849 11.685 1.00 13.61 130 PRO E C 1
ATOM 773 O O . PRO E 1 10 ? 4.944 -11.041 11.383 1.00 13.36 130 PRO E O 1
ATOM 785 N N . GLY E 1 12 ? 4.679 -10.726 7.795 1.00 17.74 132 GLY E N 1
ATOM 786 C CA . GLY E 1 12 ? 5.642 -11.460 6.998 1.00 18.41 132 GLY E CA 1
ATOM 787 C C . GLY E 1 12 ? 6.545 -10.629 6.106 1.00 20.07 132 GLY E C 1
ATOM 788 O O . GLY E 1 12 ? 6.189 -9.525 5.692 1.00 19.85 132 GLY E O 1
ATOM 789 N N . PRO E 1 13 ? 7.751 -11.136 5.813 1.00 20.61 133 PRO E N 1
ATOM 790 C CA . PRO E 1 13 ? 8.692 -10.417 4.953 1.00 21.04 133 PRO E CA 1
ATOM 791 C C . PRO E 1 13 ? 8.606 -10.999 3.547 1.00 20.26 133 PRO E C 1
ATOM 792 O O . PRO E 1 13 ? 9.480 -11.755 3.130 1.00 21.43 133 PRO E O 1
ATOM 796 N N . GLY E 1 14 ? 7.538 -10.647 2.832 1.00 20.37 134 GLY E N 1
ATOM 797 C CA . GLY E 1 14 ? 7.331 -11.143 1.478 1.00 18.77 134 GLY E CA 1
ATOM 798 C C . GLY E 1 14 ? 8.360 -10.696 0.449 1.00 17.81 134 GLY E C 1
ATOM 799 O O . GLY E 1 14 ? 8.797 -9.546 0.482 1.00 18.02 134 GLY E O 1
ATOM 800 N N . PRO E 1 15 ? 8.770 -11.591 -0.473 1.00 15.92 135 PRO E N 1
ATOM 801 C CA . PRO E 1 15 ? 9.747 -11.359 -1.546 1.00 15.52 135 PRO E CA 1
ATOM 802 C C . PRO E 1 15 ? 9.133 -10.631 -2.741 1.00 15.62 135 PRO E C 1
ATOM 803 O O . PRO E 1 15 ? 7.907 -10.502 -2.842 1.00 15.91 135 PRO E O 1
ATOM 815 N N . GLY E 1 17 ? 7.775 -9.903 -6.493 1.00 9.06 137 GLY E N 1
ATOM 816 C CA . GLY E 1 17 ? 7.040 -10.758 -7.402 1.00 10.67 137 GLY E CA 1
ATOM 817 C C . GLY E 1 17 ? 7.799 -10.946 -8.702 1.00 10.41 137 GLY E C 1
ATOM 818 O O . GLY E 1 17 ? 8.938 -10.496 -8.830 1.00 12.78 137 GLY E O 1
ATOM 819 N N . PRO E 1 18 ? 7.188 -11.610 -9.692 1.00 10.14 138 PRO E N 1
ATOM 820 C CA . PRO E 1 18 ? 7.797 -11.867 -11.000 1.00 9.50 138 PRO E CA 1
ATOM 821 C C . PRO E 1 18 ? 7.814 -10.657 -11.926 1.00 8.71 138 PRO E C 1
ATOM 822 O O . PRO E 1 18 ? 7.196 -9.635 -11.642 1.00 7.36 138 PRO E O 1
ATOM 834 N N . GLY E 1 20 ? 6.765 -8.375 -14.967 1.00 8.08 140 GLY E N 1
ATOM 835 C CA . GLY E 1 20 ? 5.443 -8.201 -15.550 1.00 7.90 140 GLY E CA 1
ATOM 836 C C . GLY E 1 20 ? 5.277 -8.690 -16.983 1.00 8.30 140 GLY E C 1
ATOM 837 O O . GLY E 1 20 ? 6.215 -9.228 -17.575 1.00 8.79 140 GLY E O 1
ATOM 838 N N . PRO E 1 21 ? 4.075 -8.526 -17.564 1.00 7.90 141 PRO E N 1
ATOM 839 C CA . PRO E 1 21 ? 3.767 -8.950 -18.938 1.00 7.69 141 PRO E CA 1
ATOM 840 C C . PRO E 1 21 ? 4.593 -8.246 -20.012 1.00 9.61 141 PRO E C 1
ATOM 841 O O . PRO E 1 21 ? 5.128 -7.159 -19.789 1.00 6.26 141 PRO E O 1
ATOM 853 N N . GLY E 1 23 ? 5.577 -5.971 -23.133 1.00 8.24 143 GLY E N 1
ATOM 854 C CA . GLY E 1 23 ? 4.994 -4.674 -23.451 1.00 8.90 143 GLY E CA 1
ATOM 855 C C . GLY E 1 23 ? 4.146 -4.716 -24.714 1.00 8.45 143 GLY E C 1
ATOM 856 O O . GLY E 1 23 ? 4.107 -5.745 -25.384 1.00 6.81 143 GLY E O 1
ATOM 857 N N . PRO E 1 24 ? 3.434 -3.624 -25.046 1.00 8.84 144 PRO E N 1
ATOM 858 C CA . PRO E 1 24 ? 2.580 -3.526 -26.238 1.00 11.31 144 PRO E CA 1
ATOM 859 C C . PRO E 1 24 ? 3.435 -3.572 -27.503 1.00 13.17 144 PRO E C 1
ATOM 860 O O . PRO E 1 24 ? 4.657 -3.436 -27.436 1.00 13.57 144 PRO E O 1
ATOM 872 N N . GLY E 1 26 ? 5.264 -2.455 -30.996 1.00 18.40 146 GLY E N 1
ATOM 873 C CA . GLY E 1 26 ? 5.892 -1.205 -31.375 1.00 18.83 146 GLY E CA 1
ATOM 874 C C . GLY E 1 26 ? 5.065 -0.590 -32.488 1.00 19.60 146 GLY E C 1
ATOM 875 O O . GLY E 1 26 ? 4.293 -1.296 -33.142 1.00 19.83 146 GLY E O 1
ATOM 876 N N . PRO E 1 27 ? 5.191 0.718 -32.732 1.00 19.40 147 PRO E N 1
ATOM 877 C CA . PRO E 1 27 ? 4.400 1.327 -33.800 1.00 19.43 147 PRO E CA 1
ATOM 878 C C . PRO E 1 27 ? 4.791 0.732 -35.155 1.00 18.91 147 PRO E C 1
ATOM 879 O O . PRO E 1 27 ? 5.790 0.020 -35.258 1.00 19.32 147 PRO E O 1
ATOM 891 N N . GLY E 1 29 ? 5.817 2.327 -37.910 1.00 21.43 149 GLY E N 1
ATOM 892 C CA . GLY E 1 29 ? 7.002 2.954 -38.470 1.00 23.02 149 GLY E CA 1
ATOM 893 C C . GLY E 1 29 ? 6.881 3.037 -39.983 1.00 23.61 149 GLY E C 1
ATOM 894 O O . GLY E 1 29 ? 7.659 2.360 -40.689 1.00 24.14 149 GLY E O 1
ATOM 896 N N . PRO F 1 1 ? 7.229 -19.247 35.368 1.00 17.07 151 PRO F N 1
ATOM 897 C CA . PRO F 1 1 ? 7.794 -19.712 34.076 1.00 17.23 151 PRO F CA 1
ATOM 898 C C . PRO F 1 1 ? 7.103 -19.031 32.894 1.00 16.36 151 PRO F C 1
ATOM 899 O O . PRO F 1 1 ? 5.881 -19.092 32.760 1.00 18.09 151 PRO F O 1
ATOM 911 N N . GLY F 1 3 ? 5.609 -18.145 29.151 1.00 9.94 153 GLY F N 1
ATOM 912 C CA . GLY F 1 3 ? 4.792 -19.023 28.329 1.00 9.67 153 GLY F CA 1
ATOM 913 C C . GLY F 1 3 ? 5.460 -19.331 27.004 1.00 9.85 153 GLY F C 1
ATOM 914 O O . GLY F 1 3 ? 6.561 -18.851 26.746 1.00 9.49 153 GLY F O 1
ATOM 915 N N . PRO F 1 4 ? 4.827 -20.130 26.135 1.00 10.41 154 PRO F N 1
ATOM 916 C CA . PRO F 1 4 ? 5.462 -20.432 24.848 1.00 9.40 154 PRO F CA 1
ATOM 917 C C . PRO F 1 4 ? 5.382 -19.232 23.899 1.00 8.51 154 PRO F C 1
ATOM 918 O O . PRO F 1 4 ? 4.751 -18.228 24.212 1.00 7.42 154 PRO F O 1
ATOM 930 N N . GLY F 1 6 ? 4.231 -16.872 20.813 1.00 8.46 156 GLY F N 1
ATOM 931 C CA . GLY F 1 6 ? 2.909 -16.661 20.236 1.00 9.02 156 GLY F CA 1
ATOM 932 C C . GLY F 1 6 ? 2.747 -17.220 18.830 1.00 8.06 156 GLY F C 1
ATOM 933 O O . GLY F 1 6 ? 3.660 -17.860 18.312 1.00 6.96 156 GLY F O 1
ATOM 934 N N . PRO F 1 7 ? 1.586 -16.994 18.186 1.00 8.61 157 PRO F N 1
ATOM 935 C CA . PRO F 1 7 ? 1.288 -17.474 16.826 1.00 9.54 157 PRO F CA 1
ATOM 936 C C . PRO F 1 7 ? 2.106 -16.763 15.752 1.00 10.02 157 PRO F C 1
ATOM 937 O O . PRO F 1 7 ? 2.677 -15.704 16.000 1.00 9.19 157 PRO F O 1
ATOM 949 N N . GLY F 1 9 ? 3.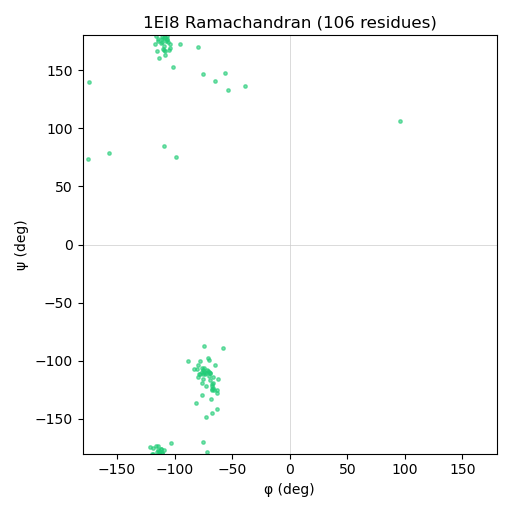093 -14.433 12.668 1.00 9.51 159 GLY F N 1
ATOM 950 C CA . GLY F 1 9 ? 2.587 -13.102 12.392 1.00 9.69 159 GLY F CA 1
ATOM 951 C C . GLY F 1 9 ? 1.696 -13.077 11.167 1.00 10.41 159 GLY F C 1
ATOM 952 O O . GLY F 1 9 ? 1.541 -14.101 10.496 1.00 8.85 159 GLY F O 1
ATOM 953 N N . PRO F 1 10 ? 1.073 -11.928 10.864 1.00 10.20 160 PRO F N 1
ATOM 954 C CA . PRO F 1 10 ? 0.201 -11.843 9.688 1.00 12.63 160 PRO F CA 1
ATOM 955 C C . PRO F 1 10 ? 0.996 -11.778 8.394 1.00 14.68 160 PRO F C 1
ATOM 956 O O . PRO F 1 10 ? 2.166 -11.386 8.393 1.00 13.59 160 PRO F O 1
ATOM 968 N N . GLY F 1 12 ? 2.718 -10.763 4.905 1.00 20.23 162 GLY F N 1
ATOM 969 C CA . GLY F 1 12 ? 3.382 -9.520 4.581 1.00 21.25 162 GLY F CA 1
ATOM 970 C C . GLY F 1 12 ? 3.760 -9.552 3.114 1.00 21.08 162 GLY F C 1
ATOM 971 O O . GLY F 1 12 ? 4.936 -9.715 2.789 1.00 24.49 162 GLY F O 1
ATOM 972 N N . PRO F 1 13 ? 2.780 -9.411 2.204 1.00 20.30 163 PRO F N 1
ATOM 973 C CA . PRO F 1 13 ? 2.989 -9.422 0.751 1.00 19.17 163 PRO F CA 1
ATOM 974 C C . PRO F 1 13 ? 4.267 -8.699 0.340 1.00 18.14 163 PRO F C 1
ATOM 975 O O . PRO F 1 13 ? 4.560 -7.614 0.840 1.00 17.53 163 PRO F O 1
ATOM 979 N N . GLY F 1 14 ? 5.016 -9.299 -0.578 1.00 17.44 164 GLY F N 1
ATOM 980 C CA . GLY F 1 14 ? 6.256 -8.687 -1.026 1.00 16.91 164 GLY F CA 1
ATOM 981 C C . GLY F 1 14 ? 6.083 -7.574 -2.047 1.00 16.04 164 GLY F C 1
ATOM 982 O O . GLY F 1 14 ? 4.991 -7.371 -2.573 1.00 15.98 164 GLY F O 1
ATOM 983 N N . PRO F 1 15 ? 7.163 -6.834 -2.351 1.00 16.34 165 PRO F N 1
ATOM 984 C CA . PRO F 1 15 ? 7.159 -5.729 -3.314 1.00 15.55 165 PRO F CA 1
ATOM 985 C C . PRO F 1 15 ? 6.829 -6.192 -4.736 1.00 13.54 165 PRO F C 1
ATOM 986 O O . PRO F 1 15 ? 7.098 -7.338 -5.097 1.00 13.03 165 PRO F O 1
ATOM 998 N N . GLY F 1 17 ? 6.990 -6.808 -8.794 1.00 10.01 167 GLY F N 1
ATOM 999 C CA . GLY F 1 17 ? 8.145 -7.275 -9.541 1.00 9.07 167 GLY F CA 1
ATOM 1000 C C . GLY F 1 17 ? 8.673 -6.207 -10.491 1.00 8.17 167 GLY F C 1
ATOM 1001 O O . GLY F 1 17 ? 8.063 -5.144 -10.614 1.00 6.81 167 GLY F O 1
ATOM 1002 N N . PRO F 1 18 ? 9.806 -6.451 -11.178 1.00 8.97 168 PRO F N 1
ATOM 1003 C CA . PRO F 1 18 ? 10.352 -5.453 -12.106 1.00 8.59 168 PRO F CA 1
ATOM 1004 C C . PRO F 1 18 ? 9.510 -5.402 -13.370 1.00 8.87 168 PRO F C 1
ATOM 1005 O O . PRO F 1 18 ? 8.655 -6.262 -13.581 1.00 9.09 168 PRO F O 1
ATOM 1017 N N . GLY F 1 20 ? 8.209 -5.728 -17.276 1.00 8.04 170 GLY F N 1
ATOM 1018 C CA . GLY F 1 20 ? 8.274 -6.902 -18.128 1.00 6.65 170 GLY F CA 1
ATOM 1019 C C . GLY F 1 20 ? 9.184 -6.629 -19.310 1.00 6.78 170 GLY F C 1
ATOM 1020 O O . GLY F 1 20 ? 9.701 -5.530 -19.418 1.00 4.42 170 GLY F O 1
ATOM 1021 N N . PRO F 1 21 ? 9.391 -7.595 -20.218 1.00 7.94 171 PRO F N 1
ATOM 1022 C CA . PRO F 1 21 ? 10.261 -7.369 -21.369 1.00 9.28 171 PRO F CA 1
ATOM 1023 C C . PRO F 1 21 ? 9.603 -6.493 -22.420 1.00 11.51 171 PRO F C 1
ATOM 1024 O O . PRO F 1 21 ? 8.382 -6.419 -22.497 1.00 12.82 171 PRO F O 1
ATOM 1036 N N . GLY F 1 23 ? 7.869 -5.063 -25.683 1.00 14.23 173 GLY F N 1
ATOM 1037 C CA . GLY F 1 23 ? 6.877 -5.716 -26.518 1.00 16.80 173 GLY F CA 1
ATOM 1038 C C . GLY F 1 23 ? 7.469 -6.156 -27.842 1.00 18.65 173 GLY F C 1
ATOM 1039 O O . GLY F 1 23 ? 8.625 -5.850 -28.126 1.00 19.28 173 GLY F O 1
ATOM 1040 N N . PRO F 1 24 ? 6.700 -6.868 -28.681 1.00 19.66 174 PRO F N 1
ATOM 1041 C CA . PRO F 1 24 ? 7.170 -7.348 -29.981 1.00 21.10 174 PRO F CA 1
ATOM 1042 C C . PRO F 1 24 ? 7.361 -6.211 -30.980 1.00 22.84 174 PRO F C 1
ATOM 1043 O O . PRO F 1 24 ? 6.653 -5.203 -30.932 1.00 23.31 174 PRO F O 1
ATOM 1055 N N . GLY F 1 26 ? 7.086 -3.717 -33.927 1.00 25.82 176 GLY F N 1
ATOM 1056 C CA . GLY F 1 26 ? 5.893 -3.293 -34.641 1.00 27.23 176 GLY F CA 1
ATOM 1057 C C . GLY F 1 26 ? 5.759 -3.819 -36.060 1.00 28.89 176 GLY F C 1
ATOM 1058 O O . GLY F 1 26 ? 6.721 -4.344 -36.632 1.00 27.96 176 GLY F O 1
ATOM 1059 N N . PRO F 1 27 ? 4.561 -3.694 -36.657 1.00 29.93 177 PRO F N 1
ATOM 1060 C CA . PRO F 1 27 ? 4.286 -4.154 -38.024 1.00 31.08 177 PRO F CA 1
ATOM 1061 C C . PRO F 1 27 ? 5.048 -3.341 -39.067 1.00 31.98 177 PRO F C 1
ATOM 1062 O O . PRO F 1 27 ? 5.235 -2.135 -38.916 1.00 31.82 177 PRO F O 1
ATOM 1074 N N . GLY F 1 29 ? 5.957 -1.345 -42.648 1.00 36.54 179 GLY F N 1
ATOM 1075 C CA . GLY F 1 29 ? 5.180 -0.355 -43.378 1.00 38.12 179 GLY F CA 1
ATOM 1076 C C . GLY F 1 29 ? 5.159 1.027 -42.747 1.00 39.06 179 GLY F C 1
ATOM 1077 O O . GLY F 1 29 ? 5.448 2.012 -43.461 1.00 39.38 179 GLY F O 1
#